Protein AF-A0A1Q7WPF5-F1 (afdb_monomer_lite)

Foldseek 3Di:
DVVVVVVVVVVVPVPDDDDDDDDDDDDPDDDDDDDDDDDDPPPPPPPPDDDDDPAQKEWDWDADPNDTDIFIDGPVRHTDDDDVPADPVGDPQDDPRCVVVPDRDDDDPDDHDYPDPD

pLDDT: mean 71.6, std 20.08, range [39.28, 96.19]

Structure (mmCIF, N/CA/C/O backbone):
data_AF-A0A1Q7WPF5-F1
#
_entry.id   AF-A0A1Q7WPF5-F1
#
loop_
_atom_site.group_PDB
_atom_site.id
_atom_site.type_symbol
_atom_site.label_atom_id
_atom_site.label_alt_id
_atom_site.label_comp_id
_atom_site.label_asym_id
_atom_site.label_entity_id
_atom_site.label_seq_id
_atom_site.pdbx_PDB_ins_code
_atom_site.Cartn_x
_atom_site.Cartn_y
_atom_site.Cartn_z
_atom_site.occupancy
_atom_site.B_iso_or_equiv
_atom_site.auth_seq_id
_atom_site.auth_comp_id
_atom_site.auth_asym_id
_atom_site.auth_atom_id
_atom_site.pdbx_PDB_model_num
ATOM 1 N N . MET A 1 1 ? -2.021 -49.969 -29.723 1.00 55.06 1 MET A N 1
ATOM 2 C CA . MET A 1 1 ? -1.953 -48.721 -30.528 1.00 55.06 1 MET A CA 1
ATOM 3 C C . MET A 1 1 ? -3.277 -47.938 -30.606 1.00 55.06 1 MET A C 1
ATOM 5 O O . MET A 1 1 ? -3.371 -47.017 -31.402 1.00 55.06 1 MET A O 1
ATOM 9 N N . ILE A 1 2 ? -4.280 -48.222 -29.762 1.00 54.53 2 ILE A N 1
ATOM 10 C CA . ILE A 1 2 ? -5.568 -47.492 -29.754 1.00 54.53 2 ILE A CA 1
ATOM 11 C C . ILE A 1 2 ? -5.619 -46.447 -28.620 1.00 54.53 2 ILE A C 1
ATOM 13 O O . ILE A 1 2 ? -6.115 -45.349 -28.825 1.00 54.53 2 ILE A O 1
ATOM 17 N N . LEU A 1 3 ? -4.950 -46.696 -27.486 1.00 56.03 3 LEU A N 1
ATOM 18 C CA . LEU A 1 3 ? -4.918 -45.772 -26.339 1.00 56.03 3 LEU A CA 1
ATOM 19 C C . LEU A 1 3 ? -4.106 -44.475 -26.568 1.00 56.03 3 LEU A C 1
ATOM 21 O O . LEU 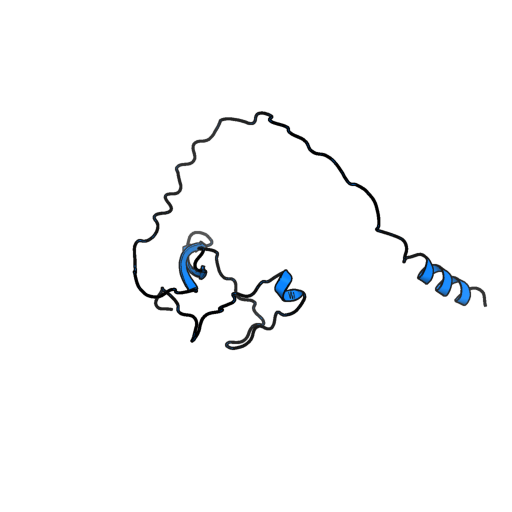A 1 3 ? -4.405 -43.444 -25.982 1.00 56.03 3 LEU A O 1
ATOM 25 N N . LYS A 1 4 ? -3.094 -44.503 -27.447 1.00 52.84 4 LYS A N 1
ATOM 26 C CA . LYS A 1 4 ? -2.270 -43.322 -27.797 1.00 52.84 4 LYS A CA 1
ATOM 27 C C . LYS A 1 4 ? -2.932 -42.400 -28.826 1.00 52.84 4 LYS A C 1
ATOM 29 O O . LYS A 1 4 ? -2.534 -41.250 -28.946 1.00 52.84 4 LYS A O 1
ATOM 34 N N . ARG A 1 5 ? -3.940 -42.894 -29.554 1.00 55.69 5 ARG A N 1
ATOM 35 C CA . ARG A 1 5 ? -4.729 -42.095 -30.504 1.00 55.69 5 ARG A CA 1
ATOM 36 C C . ARG A 1 5 ? -5.852 -41.334 -29.796 1.00 55.69 5 ARG A C 1
ATOM 38 O O . ARG A 1 5 ? -6.142 -40.209 -30.178 1.00 55.69 5 ARG A O 1
ATOM 45 N N . SER A 1 6 ? -6.394 -41.891 -28.711 1.00 56.00 6 SER A N 1
ATOM 46 C CA . SER A 1 6 ? -7.419 -41.234 -27.890 1.00 56.00 6 SER A CA 1
ATOM 47 C C . SER A 1 6 ? -6.900 -40.034 -27.087 1.00 56.00 6 SER A C 1
ATOM 49 O O . SER A 1 6 ? -7.670 -39.115 -26.843 1.00 56.00 6 SER A O 1
ATOM 51 N N . LEU A 1 7 ? -5.607 -39.997 -26.733 1.00 57.59 7 LEU A N 1
ATOM 52 C CA . LEU A 1 7 ? -4.994 -38.879 -25.994 1.00 57.59 7 LEU A CA 1
ATOM 53 C C . LEU A 1 7 ? -4.804 -37.611 -26.856 1.00 57.59 7 LEU A C 1
ATOM 55 O O . LEU A 1 7 ? -4.797 -36.502 -26.337 1.00 57.59 7 LEU A O 1
ATOM 59 N N . VAL A 1 8 ? -4.652 -37.762 -28.176 1.00 56.56 8 VAL A N 1
ATOM 60 C CA . VAL A 1 8 ? -4.446 -36.629 -29.100 1.00 56.56 8 VAL A CA 1
ATOM 61 C C . VAL A 1 8 ? -5.784 -36.014 -29.532 1.00 56.56 8 VAL A C 1
ATOM 63 O O . VAL A 1 8 ? -5.862 -34.819 -29.795 1.00 56.56 8 VAL A O 1
ATOM 66 N N . ILE A 1 9 ? -6.859 -36.808 -29.540 1.00 55.91 9 ILE A N 1
ATOM 67 C CA . ILE A 1 9 ? -8.202 -36.352 -29.930 1.00 55.91 9 ILE A CA 1
ATOM 68 C C . ILE A 1 9 ? -8.873 -35.554 -28.796 1.00 55.91 9 ILE A C 1
ATOM 70 O O . ILE A 1 9 ? -9.577 -34.585 -29.070 1.00 55.91 9 ILE A O 1
ATOM 74 N N . THR A 1 10 ? -8.605 -35.875 -27.525 1.00 54.94 10 THR A N 1
ATOM 75 C CA . THR A 1 10 ? -9.121 -35.103 -26.378 1.00 54.94 10 THR A CA 1
ATOM 76 C C . THR A 1 10 ? -8.412 -33.762 -26.166 1.00 54.94 10 THR A C 1
ATOM 78 O O . THR A 1 10 ? -9.021 -32.849 -25.616 1.00 54.94 10 THR A O 1
ATOM 81 N N . LEU A 1 11 ? -7.175 -33.593 -26.649 1.00 57.53 11 LEU A N 1
ATOM 82 C CA . LEU A 1 11 ? -6.441 -32.324 -26.547 1.00 57.53 11 LEU A CA 1
ATOM 83 C C . LEU A 1 11 ? -6.833 -31.301 -27.636 1.00 57.53 11 LEU A C 1
ATOM 85 O O . LEU A 1 11 ? -6.593 -30.111 -27.470 1.00 57.53 11 LEU A O 1
ATOM 89 N N . GLY A 1 12 ? -7.462 -31.742 -28.733 1.00 52.59 12 GLY A N 1
ATOM 90 C CA . GLY A 1 12 ? -7.919 -30.865 -29.823 1.00 52.59 12 GLY A CA 1
ATOM 91 C C . GLY A 1 12 ? -9.336 -30.304 -29.654 1.00 52.59 12 GLY A C 1
ATOM 92 O O . GLY A 1 12 ? -9.687 -29.331 -30.313 1.00 52.59 12 GLY A O 1
ATOM 93 N N . LEU A 1 13 ? -10.154 -30.889 -28.773 1.00 54.88 13 LEU A N 1
ATOM 94 C CA . LEU A 1 13 ? -11.584 -30.564 -28.650 1.00 54.88 13 LEU A CA 1
ATOM 95 C C . LEU A 1 13 ? -11.931 -29.655 -27.459 1.00 54.88 13 LEU A C 1
ATOM 97 O O . LEU A 1 13 ? -13.087 -29.278 -27.302 1.00 54.88 13 LEU A O 1
ATOM 101 N N . PHE A 1 14 ? -10.944 -29.249 -26.653 1.00 51.53 14 PHE A N 1
ATOM 102 C CA . PHE A 1 14 ? -11.126 -28.248 -25.589 1.00 51.53 14 PHE A CA 1
ATOM 103 C C . PHE A 1 14 ? -10.797 -26.809 -26.035 1.00 51.53 14 PHE A C 1
ATOM 105 O O . PHE A 1 14 ? -10.940 -25.870 -25.258 1.00 51.53 14 PHE A O 1
ATOM 112 N N . MET A 1 15 ? -10.394 -26.617 -27.297 1.00 56.53 15 MET A N 1
ATOM 113 C CA . MET A 1 15 ? -10.042 -25.316 -27.878 1.00 56.53 15 MET A CA 1
ATOM 114 C C . MET A 1 15 ? -11.135 -24.788 -28.821 1.00 56.53 15 MET A C 1
ATOM 116 O O . MET A 1 15 ? -10.860 -24.374 -29.943 1.00 56.53 15 MET A O 1
ATOM 120 N N . ALA A 1 16 ? -12.393 -24.836 -28.376 1.00 55.22 16 ALA A N 1
ATOM 121 C CA . ALA A 1 16 ? -13.532 -24.280 -29.111 1.00 55.22 16 ALA 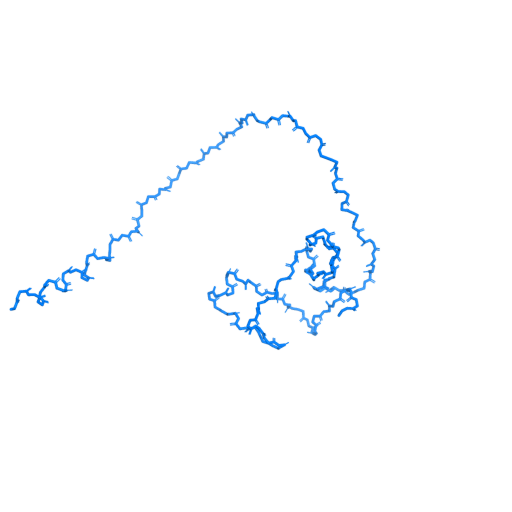A CA 1
ATOM 122 C C . ALA A 1 16 ? -14.709 -23.938 -28.182 1.00 55.22 16 ALA A C 1
ATOM 124 O O . ALA A 1 16 ? -15.845 -24.339 -28.425 1.00 55.22 16 ALA A O 1
ATOM 125 N N . MET A 1 17 ? -14.459 -23.202 -27.098 1.00 59.50 17 MET A N 1
ATOM 126 C CA . MET A 1 17 ? -15.546 -22.619 -26.314 1.00 59.50 17 MET A CA 1
ATOM 127 C C . MET A 1 17 ? -15.165 -21.209 -25.874 1.00 59.50 17 MET A C 1
ATOM 129 O O . MET A 1 17 ? -14.065 -21.003 -25.375 1.00 59.50 17 MET A O 1
ATOM 133 N N . PHE A 1 18 ? -16.107 -20.284 -26.083 1.00 58.47 18 PHE A N 1
ATOM 134 C CA . PHE A 1 18 ? -16.107 -18.848 -25.771 1.00 58.47 18 PHE A CA 1
ATOM 135 C C . PHE A 1 18 ? -15.770 -17.871 -26.897 1.00 58.47 18 PHE A C 1
ATOM 137 O O . PHE A 1 18 ? -14.867 -17.063 -26.739 1.00 58.47 18 PHE A O 1
ATOM 144 N N . ILE A 1 19 ? -16.596 -17.826 -27.953 1.00 54.47 19 ILE A N 1
ATOM 145 C CA . ILE A 1 19 ? -16.981 -16.541 -28.569 1.00 54.47 19 ILE A CA 1
ATOM 146 C C . ILE A 1 19 ? -18.465 -16.600 -28.990 1.00 54.47 19 ILE A C 1
ATOM 148 O O . ILE A 1 19 ? -18.884 -17.560 -29.627 1.00 54.47 19 ILE A O 1
ATOM 152 N N . ALA A 1 20 ? -19.201 -15.527 -28.665 1.00 50.69 20 ALA A N 1
ATOM 153 C CA . ALA A 1 20 ? -20.515 -15.102 -29.181 1.00 50.69 20 ALA A CA 1
ATOM 154 C C . ALA A 1 20 ? -21.805 -15.576 -28.470 1.00 50.69 20 ALA A C 1
ATOM 156 O O . ALA A 1 20 ? -22.478 -16.499 -28.911 1.00 50.69 20 ALA A O 1
ATOM 157 N N . ALA A 1 21 ? -22.205 -14.822 -27.438 1.00 40.50 21 ALA A N 1
ATOM 158 C CA . ALA A 1 21 ? -23.582 -14.382 -27.133 1.00 40.50 21 ALA A CA 1
ATOM 159 C C . ALA A 1 21 ? -23.474 -13.423 -25.923 1.00 40.50 21 ALA A C 1
ATOM 161 O O . ALA A 1 21 ? -22.824 -13.775 -24.951 1.00 40.50 21 ALA A O 1
ATOM 162 N N . CYS A 1 22 ? -23.990 -12.197 -25.860 1.00 51.09 22 CYS A N 1
ATOM 163 C CA . CYS A 1 22 ? -25.077 -11.540 -26.564 1.00 51.09 22 CYS A CA 1
ATOM 164 C C . CYS A 1 22 ? -24.822 -10.019 -26.504 1.00 51.09 22 CYS A C 1
ATOM 166 O O . CYS A 1 22 ? -24.404 -9.500 -25.467 1.00 51.09 22 CYS A O 1
ATOM 168 N N . GLY A 1 23 ? -25.065 -9.310 -27.604 1.00 47.03 23 GLY A N 1
ATOM 169 C CA . GLY A 1 23 ? -25.262 -7.867 -27.587 1.00 47.03 23 GLY A CA 1
ATOM 170 C C . GLY A 1 23 ? -26.741 -7.547 -27.371 1.00 47.03 23 GLY A C 1
ATOM 171 O O . GLY A 1 23 ? -27.599 -8.248 -27.898 1.00 47.03 23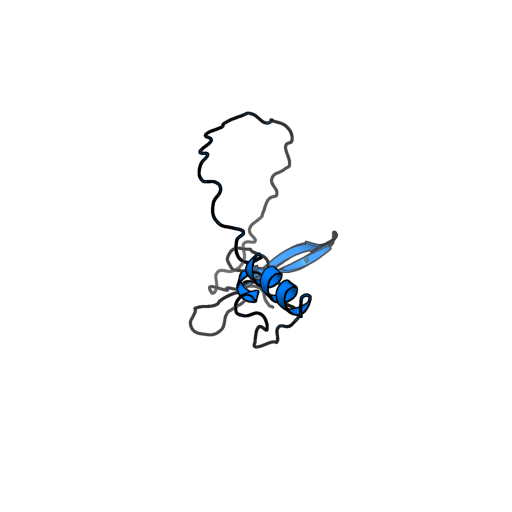 GLY A O 1
ATOM 172 N N . GLY A 1 24 ? -27.008 -6.453 -26.655 1.00 48.22 24 GLY A N 1
ATOM 173 C CA . GLY A 1 24 ? -28.261 -5.703 -26.744 1.00 48.22 24 GLY A CA 1
ATOM 174 C C . GLY A 1 24 ? -29.273 -5.931 -25.623 1.00 48.22 24 GLY A C 1
ATOM 175 O O . GLY A 1 24 ? -30.009 -6.909 -25.630 1.00 48.22 24 GLY A O 1
ATOM 176 N N . SER A 1 25 ? -29.387 -4.945 -24.728 1.00 45.50 25 SER A N 1
ATOM 177 C CA . SER A 1 25 ? -30.672 -4.426 -24.232 1.00 45.50 25 SER A CA 1
ATOM 178 C C . SER A 1 25 ? -30.445 -3.068 -23.562 1.00 45.50 25 SER A C 1
ATOM 180 O O . SER A 1 25 ? -30.030 -2.974 -22.412 1.00 45.50 25 SER A O 1
ATOM 182 N N . THR A 1 26 ? -30.707 -1.994 -24.305 1.00 47.09 26 THR A N 1
ATOM 183 C CA . THR A 1 26 ? -31.161 -0.725 -23.733 1.00 47.09 26 THR A CA 1
ATOM 184 C C . THR A 1 26 ? -32.488 -0.973 -23.025 1.00 47.09 26 THR A C 1
ATOM 186 O O . THR A 1 26 ? -33.473 -1.285 -23.690 1.00 47.09 26 THR A O 1
ATOM 189 N N . THR A 1 27 ? -32.529 -0.778 -21.709 1.00 40.56 27 THR A N 1
ATOM 190 C CA . THR A 1 27 ? -33.785 -0.617 -20.973 1.00 40.56 27 THR A CA 1
ATOM 191 C C . THR A 1 27 ? -33.743 0.719 -20.251 1.00 40.56 27 THR A C 1
ATOM 193 O O . THR A 1 27 ? -33.211 0.851 -19.152 1.00 40.56 27 THR A O 1
ATOM 196 N N . THR A 1 28 ? -34.327 1.726 -20.898 1.00 49.81 28 THR A N 1
ATOM 197 C CA . THR A 1 28 ? -35.024 2.804 -20.202 1.00 49.81 28 THR A CA 1
ATOM 198 C C . THR A 1 28 ? -36.112 2.148 -19.358 1.00 49.81 28 THR A C 1
ATOM 200 O O . THR A 1 28 ? -37.054 1.572 -19.895 1.00 49.81 28 THR A O 1
ATOM 203 N N . GLY A 1 29 ? -35.955 2.191 -18.041 1.00 39.28 29 GLY A N 1
ATOM 204 C CA . GLY A 1 29 ? -36.903 1.617 -17.097 1.00 39.28 29 GLY A CA 1
ATOM 205 C C . GLY A 1 29 ? -36.863 2.395 -15.795 1.00 39.28 29 GLY A C 1
ATOM 206 O O . GLY A 1 29 ? -36.163 2.014 -14.864 1.00 39.28 29 GLY A O 1
ATOM 207 N N . GLY A 1 30 ? -37.603 3.503 -15.747 1.00 49.47 30 GLY A N 1
ATOM 208 C CA . GLY A 1 30 ? -38.080 4.031 -14.477 1.00 49.47 30 GLY A CA 1
ATOM 209 C C . GLY A 1 30 ? -39.071 3.038 -13.869 1.00 49.47 30 GLY A C 1
ATOM 210 O O . GLY A 1 30 ? -39.930 2.506 -14.571 1.00 49.47 30 GLY A O 1
ATOM 211 N N . GLY A 1 31 ? -38.946 2.787 -12.570 1.00 40.19 31 GLY A N 1
ATOM 212 C CA . GLY A 1 31 ? -39.892 1.991 -11.796 1.00 40.19 31 GLY A CA 1
ATOM 213 C C . GLY A 1 31 ? -39.626 2.139 -10.292 1.00 40.19 31 GLY A C 1
ATOM 214 O O . GLY A 1 31 ? -38.467 2.287 -9.909 1.00 40.19 31 GLY A O 1
ATOM 215 N N . PRO A 1 32 ? -40.669 2.173 -9.442 1.00 55.62 32 PRO A N 1
ATOM 216 C CA . PRO A 1 32 ? -40.683 2.945 -8.207 1.00 55.62 32 PRO A CA 1
ATOM 217 C C . PRO A 1 32 ? -40.395 2.074 -6.980 1.00 55.62 32 PRO A C 1
ATOM 219 O O . PRO A 1 32 ? -41.176 1.204 -6.610 1.00 55.62 32 PRO A O 1
ATOM 222 N N . TYR A 1 33 ? -39.293 2.357 -6.305 1.00 49.62 33 TYR A N 1
ATOM 223 C CA . TYR A 1 33 ? -39.025 1.927 -4.937 1.00 49.62 33 TYR A CA 1
ATOM 224 C C . TYR A 1 33 ? -38.567 3.203 -4.227 1.00 49.62 33 TYR A C 1
ATOM 226 O O . TYR A 1 33 ? -37.569 3.814 -4.578 1.00 49.62 33 TYR A O 1
ATOM 234 N N . GLY A 1 34 ? -39.402 3.823 -3.410 1.00 45.84 34 GLY A N 1
ATOM 235 C CA . GLY A 1 34 ? -39.777 3.293 -2.112 1.00 45.84 34 GLY A CA 1
ATOM 236 C C . GLY A 1 34 ? -39.238 4.296 -1.102 1.00 45.84 34 GLY A C 1
ATOM 237 O O . GLY A 1 34 ? -38.098 4.206 -0.667 1.00 45.84 34 GLY A O 1
ATOM 238 N N . SER A 1 35 ? -40.047 5.318 -0.831 1.00 52.00 35 SER A N 1
ATOM 239 C CA . SER A 1 35 ? -39.830 6.271 0.251 1.00 52.00 35 SER A CA 1
ATOM 240 C C . SER A 1 35 ? -39.843 5.520 1.582 1.00 52.00 35 SER A C 1
ATOM 242 O O . SER A 1 35 ? -40.804 4.807 1.866 1.00 52.00 35 SER A O 1
ATOM 244 N N . GLY A 1 36 ? -38.796 5.678 2.392 1.00 44.69 36 GLY A N 1
ATOM 245 C CA . GLY A 1 36 ? -38.798 5.198 3.772 1.00 44.69 36 GLY A CA 1
ATOM 246 C C . GLY A 1 36 ? -37.406 5.060 4.379 1.00 44.69 36 GLY A C 1
ATOM 247 O O . GLY A 1 36 ? -36.722 4.075 4.130 1.00 44.69 36 GLY A O 1
ATOM 248 N N . GLY A 1 37 ? -37.028 6.018 5.229 1.00 44.41 37 GLY A N 1
ATOM 249 C CA . GLY A 1 37 ? -35.908 5.877 6.164 1.00 44.41 37 GLY A CA 1
ATOM 250 C C . GLY A 1 37 ? -34.929 7.043 6.130 1.00 44.41 37 GLY A C 1
ATOM 251 O O . GLY A 1 37 ? -33.874 6.964 5.513 1.00 44.41 37 GLY A O 1
ATOM 252 N N . SER A 1 38 ? -35.272 8.131 6.814 1.00 48.78 38 SER A N 1
ATOM 253 C CA . SER A 1 38 ? -34.373 9.245 7.116 1.00 48.78 38 SER A CA 1
ATOM 254 C C . SER A 1 38 ? -33.197 8.772 7.978 1.00 48.78 38 SER A C 1
ATOM 256 O O . SER A 1 38 ? -33.298 8.729 9.203 1.00 48.78 38 SER A O 1
ATOM 258 N N . ASN A 1 39 ? -32.081 8.424 7.343 1.00 51.44 39 ASN A N 1
ATOM 259 C CA . ASN A 1 39 ? -30.793 8.348 8.018 1.00 51.44 39 ASN A CA 1
ATOM 260 C C . ASN A 1 39 ? -30.257 9.787 8.138 1.00 51.44 39 ASN A C 1
ATOM 262 O O . ASN A 1 39 ? -30.321 10.519 7.144 1.00 51.44 39 ASN A O 1
ATOM 266 N N . PRO A 1 40 ? -29.770 10.244 9.307 1.00 55.22 40 PRO A N 1
ATOM 267 C CA . PRO A 1 40 ? -29.183 11.575 9.403 1.00 55.22 40 PRO A CA 1
ATOM 268 C C . PRO A 1 40 ? -28.030 11.685 8.395 1.00 55.22 40 PRO A C 1
ATOM 270 O O . PRO A 1 40 ? -27.326 10.690 8.173 1.00 55.22 40 PRO A O 1
ATOM 273 N N . PRO A 1 41 ? -27.822 12.856 7.765 1.00 47.91 41 PRO A N 1
ATOM 274 C CA . PRO A 1 41 ? -26.656 13.056 6.925 1.00 47.91 41 PRO A CA 1
ATOM 275 C C . PRO A 1 41 ? -25.434 12.770 7.790 1.00 47.91 41 PRO A C 1
ATOM 277 O O . PRO A 1 41 ? -25.260 13.394 8.837 1.00 47.91 41 PRO A O 1
ATOM 280 N N . ALA A 1 42 ? -24.596 11.822 7.373 1.00 50.53 42 ALA A N 1
ATOM 281 C CA . ALA A 1 42 ? -23.237 11.786 7.871 1.00 50.53 42 ALA A CA 1
ATOM 282 C C . ALA A 1 42 ? -22.620 13.123 7.458 1.00 50.53 42 ALA A C 1
ATOM 284 O O . ALA A 1 42 ? -22.310 13.343 6.286 1.00 50.53 42 ALA A O 1
ATOM 285 N N . THR A 1 43 ? -22.513 14.044 8.409 1.00 41.38 43 THR A N 1
ATOM 286 C CA . THR A 1 43 ? -21.693 15.236 8.289 1.00 41.38 43 THR A CA 1
ATOM 287 C C . THR A 1 43 ? -20.258 14.757 8.121 1.00 41.38 43 THR A C 1
ATOM 289 O O . THR A 1 43 ? -19.521 14.568 9.084 1.00 41.38 43 THR A O 1
ATOM 292 N N . HIS A 1 44 ? -19.850 14.533 6.872 1.00 50.03 44 HIS A N 1
ATOM 293 C CA . HIS A 1 44 ? -18.451 14.653 6.503 1.00 50.03 44 HIS A CA 1
ATOM 294 C C . HIS A 1 44 ? -18.104 16.115 6.729 1.00 50.03 44 HIS A C 1
ATOM 296 O O . HIS A 1 44 ? -18.325 16.958 5.865 1.00 50.03 44 HIS A O 1
ATOM 302 N N . ASN A 1 45 ? -17.645 16.431 7.934 1.00 47.94 45 ASN A N 1
ATOM 303 C CA . ASN A 1 45 ? -16.969 17.684 8.173 1.00 47.94 45 ASN A CA 1
ATOM 304 C C . ASN A 1 45 ? -15.638 17.560 7.419 1.00 47.94 45 ASN A C 1
ATOM 306 O O . ASN A 1 45 ? -14.809 16.745 7.834 1.00 47.94 45 ASN A O 1
ATOM 310 N N . PRO A 1 46 ? -15.415 18.278 6.303 1.00 50.69 46 PRO A N 1
ATOM 311 C CA . PRO A 1 46 ? -14.080 18.328 5.743 1.00 50.69 46 PRO A CA 1
ATOM 312 C C . PRO A 1 46 ? -13.237 18.992 6.824 1.00 50.69 46 PRO A C 1
ATOM 314 O O . PRO A 1 46 ? -13.537 20.108 7.251 1.00 50.69 46 PRO A O 1
ATOM 317 N N . ALA A 1 47 ? -12.242 18.280 7.342 1.00 54.62 47 ALA A N 1
ATOM 318 C CA . ALA A 1 47 ? -11.282 18.888 8.239 1.00 54.62 47 ALA A CA 1
ATOM 319 C C . ALA A 1 47 ? -10.626 20.057 7.489 1.00 54.62 47 ALA A C 1
ATOM 321 O O . ALA A 1 47 ? -9.838 19.873 6.565 1.00 54.62 47 ALA A O 1
ATOM 322 N N . THR A 1 48 ? -10.999 21.277 7.862 1.00 55.25 48 THR A N 1
ATOM 323 C CA . THR A 1 48 ? -10.261 22.493 7.542 1.00 55.25 48 THR A CA 1
ATOM 324 C C . THR A 1 48 ? -8.904 22.411 8.226 1.00 55.25 48 THR A C 1
ATOM 326 O O . THR A 1 48 ? -8.825 22.518 9.448 1.00 55.25 48 THR A O 1
ATOM 329 N N . GLY A 1 49 ? -7.839 22.237 7.443 1.00 44.12 49 GLY A N 1
ATOM 330 C CA . GLY A 1 49 ? -6.473 22.299 7.950 1.00 44.12 49 GLY A CA 1
ATOM 331 C C . GLY A 1 49 ? -5.416 22.137 6.863 1.00 44.12 49 GLY A C 1
ATOM 332 O O . GLY A 1 49 ? -5.091 21.019 6.491 1.00 44.12 49 GLY A O 1
ATOM 333 N N . GLY A 1 50 ? -4.842 23.260 6.418 1.00 41.72 50 GLY A N 1
ATOM 334 C CA . GLY A 1 50 ? -3.515 23.291 5.795 1.00 41.72 50 GLY A CA 1
ATOM 335 C C . GLY A 1 50 ? -3.485 23.612 4.303 1.00 41.72 50 GLY A C 1
ATOM 336 O O . GLY A 1 50 ? -3.422 22.726 3.462 1.00 41.72 50 GLY A O 1
ATOM 337 N N . SER A 1 51 ? -3.438 24.904 3.979 1.00 61.72 51 SER A N 1
ATOM 338 C CA . SER A 1 51 ? -2.896 25.371 2.703 1.00 61.72 51 SER A CA 1
ATOM 339 C C . SER A 1 51 ? -1.379 25.146 2.728 1.00 61.72 51 SER A C 1
ATOM 341 O O . SER A 1 51 ? -0.686 25.775 3.527 1.00 61.72 51 SER A O 1
ATOM 343 N N . GLY A 1 52 ? -0.861 24.221 1.919 1.00 49.12 52 GLY A N 1
ATOM 344 C CA . GLY A 1 52 ? 0.579 23.972 1.834 1.00 49.12 52 GLY A CA 1
ATOM 345 C C . GLY A 1 52 ? 0.925 22.651 1.156 1.00 49.12 52 GLY A C 1
ATOM 346 O O . GLY A 1 52 ? 0.839 21.601 1.777 1.00 49.12 52 GLY A O 1
ATOM 347 N N . SER A 1 53 ? 1.381 22.746 -0.096 1.00 54.72 53 SER A N 1
ATOM 348 C CA . SER A 1 53 ? 1.901 21.659 -0.941 1.00 54.72 53 SER A CA 1
ATOM 349 C C . SER A 1 53 ? 0.872 20.613 -1.387 1.00 54.72 53 SER A C 1
ATOM 351 O O . SER A 1 53 ? 0.067 20.116 -0.612 1.00 54.72 53 SER A O 1
ATOM 353 N N . SER A 1 54 ? 0.918 20.263 -2.676 1.00 68.25 54 SER A N 1
ATOM 354 C CA . SER A 1 54 ? 0.080 19.240 -3.318 1.00 68.25 54 SER A CA 1
ATOM 355 C C . SER A 1 54 ? 0.457 17.831 -2.837 1.00 68.25 54 SER A C 1
ATOM 357 O O . SER A 1 54 ? 0.977 17.021 -3.605 1.00 68.25 54 SER A O 1
ATOM 359 N N . ALA A 1 55 ? 0.251 17.562 -1.549 1.00 76.38 55 ALA A N 1
ATOM 360 C CA . ALA A 1 55 ? 0.496 16.268 -0.941 1.00 76.38 55 ALA A CA 1
ATOM 361 C C . ALA A 1 55 ? -0.383 15.212 -1.608 1.00 76.38 55 ALA A C 1
ATOM 363 O O . ALA A 1 55 ? -1.603 15.354 -1.701 1.00 76.38 55 ALA A O 1
ATOM 364 N N . VAL A 1 56 ? 0.258 14.152 -2.092 1.00 88.62 56 VAL A N 1
ATOM 365 C CA . VAL A 1 56 ? -0.430 13.029 -2.742 1.00 88.62 56 VAL A CA 1
ATOM 366 C C . VAL A 1 56 ? -0.903 11.982 -1.743 1.00 88.62 56 VAL A C 1
ATOM 368 O O . VAL A 1 56 ? -1.735 11.146 -2.090 1.00 88.62 56 VAL A O 1
ATOM 371 N N . ILE A 1 57 ? -0.393 12.052 -0.512 1.00 91.81 57 ILE A N 1
ATOM 372 C CA . ILE A 1 57 ? -0.784 11.210 0.613 1.00 91.81 57 ILE A CA 1
ATOM 373 C C . ILE A 1 57 ? -1.300 12.118 1.729 1.00 91.81 57 ILE A C 1
ATOM 375 O O . ILE A 1 57 ? -0.691 13.134 2.062 1.00 91.81 57 ILE A O 1
ATOM 379 N N . GLN A 1 58 ? -2.419 11.743 2.324 1.00 92.06 58 GLN A N 1
ATOM 380 C CA . GLN A 1 58 ? -3.008 12.409 3.478 1.00 92.06 58 GLN A CA 1
ATOM 381 C C . GLN A 1 58 ? -3.288 11.383 4.575 1.00 92.06 58 GLN A C 1
ATOM 383 O O . GLN A 1 58 ? -3.202 10.175 4.347 1.00 92.06 58 GLN A O 1
ATOM 388 N N . THR A 1 59 ? -3.616 11.859 5.771 1.00 93.25 59 THR A N 1
ATOM 389 C CA . THR A 1 59 ? -4.136 11.022 6.852 1.00 93.25 59 THR A CA 1
ATOM 390 C C . THR A 1 59 ? -5.624 11.289 7.049 1.00 93.25 59 THR A C 1
ATOM 392 O O . THR A 1 59 ? -6.092 12.419 6.925 1.00 93.25 59 THR A O 1
ATOM 395 N N . ALA A 1 60 ? -6.370 10.244 7.386 1.00 91.50 60 ALA A N 1
ATOM 396 C CA . ALA A 1 60 ? -7.774 10.328 7.762 1.00 91.50 60 ALA A CA 1
ATOM 397 C C . ALA A 1 60 ? -8.035 9.463 8.996 1.00 91.50 60 ALA A C 1
ATOM 399 O O . ALA A 1 60 ? -7.368 8.452 9.204 1.00 91.50 60 ALA A O 1
ATOM 400 N N . THR A 1 61 ? -9.021 9.844 9.804 1.00 94.25 61 THR A N 1
ATOM 401 C CA . THR A 1 61 ? -9.491 9.020 10.922 1.00 94.25 61 THR A CA 1
ATOM 402 C C . THR A 1 61 ? -10.710 8.219 10.485 1.00 94.25 61 THR A C 1
ATOM 404 O O . THR A 1 61 ? -11.682 8.786 9.989 1.00 94.25 61 THR A O 1
ATOM 407 N N . VAL A 1 62 ? -10.668 6.905 10.681 1.00 93.69 62 VAL A N 1
ATOM 408 C CA . VAL A 1 62 ? -11.753 5.972 10.355 1.00 93.69 62 VAL A CA 1
ATOM 409 C C . VAL A 1 62 ? -12.068 5.093 11.555 1.00 93.69 62 VAL A C 1
ATOM 411 O O . VAL A 1 62 ? -11.213 4.855 12.399 1.00 93.69 62 VAL A O 1
ATOM 414 N N . THR A 1 63 ? -13.292 4.581 11.642 1.00 96.19 63 THR A N 1
ATOM 415 C CA . THR A 1 63 ? -13.656 3.637 12.701 1.00 96.19 63 THR A CA 1
ATOM 416 C C . THR A 1 63 ? -13.452 2.200 12.228 1.00 96.19 63 THR A C 1
ATOM 418 O O . THR A 1 63 ? -14.161 1.729 11.340 1.00 96.19 63 THR A O 1
ATOM 421 N N . VAL A 1 64 ? -12.526 1.471 12.849 1.00 94.12 64 VAL A N 1
ATOM 422 C CA . VAL A 1 64 ? -12.284 0.043 12.611 1.00 94.12 64 VAL A CA 1
ATOM 423 C C . VAL A 1 64 ? -12.720 -0.724 13.851 1.00 94.12 64 VAL A C 1
ATOM 425 O O . VAL A 1 64 ? -12.202 -0.511 14.940 1.00 94.12 64 VAL A O 1
ATOM 428 N N . LYS A 1 65 ? -13.714 -1.611 13.709 1.00 95.31 65 LYS A N 1
ATOM 429 C CA . LYS A 1 65 ? -14.246 -2.428 14.823 1.00 95.31 65 LYS A CA 1
ATOM 430 C C . LYS A 1 65 ? -14.651 -1.604 16.064 1.00 95.31 65 LYS A C 1
ATOM 432 O O . LYS A 1 65 ? -14.501 -2.060 17.191 1.00 95.31 65 LYS A O 1
ATOM 437 N N . GLY A 1 66 ? -15.175 -0.395 15.855 1.00 95.75 66 GLY A N 1
ATOM 438 C CA . GLY A 1 66 ? -15.603 0.506 16.932 1.00 95.75 66 GLY A CA 1
ATOM 439 C C . GLY A 1 66 ? -14.494 1.377 17.533 1.00 95.75 66 GLY A C 1
ATOM 440 O O . GLY A 1 66 ? -14.774 2.134 18.457 1.00 95.75 66 GLY A O 1
ATOM 441 N N . GLN A 1 67 ? -13.265 1.310 17.015 1.00 96.12 67 GLN A N 1
ATOM 442 C CA . GLN A 1 67 ? -12.135 2.129 17.459 1.00 96.12 67 GLN A CA 1
ATOM 443 C C . GLN A 1 67 ? -11.725 3.125 16.375 1.00 96.12 67 GLN A C 1
ATOM 445 O O . GLN A 1 67 ? -11.776 2.802 15.191 1.00 96.12 67 GLN A O 1
ATOM 450 N N . SER A 1 68 ? -11.345 4.340 16.771 1.00 96.00 68 SER A N 1
ATOM 451 C CA . SER A 1 68 ? -10.815 5.346 15.848 1.00 96.00 68 SER A CA 1
ATOM 452 C C . SER A 1 68 ? -9.368 5.026 15.492 1.00 96.00 68 SER A C 1
ATOM 454 O O . SER A 1 68 ? -8.515 4.991 16.372 1.00 96.00 68 SER A O 1
ATOM 456 N N . GLU A 1 69 ? -9.105 4.855 14.204 1.00 94.75 69 GLU A N 1
ATOM 457 C CA . GLU A 1 69 ? -7.803 4.531 13.634 1.00 94.75 69 GLU A CA 1
ATOM 458 C C . GLU A 1 69 ? -7.389 5.585 12.613 1.00 94.75 69 GLU A C 1
ATOM 460 O O . GLU A 1 69 ? -8.224 6.129 11.887 1.00 94.75 69 GLU A O 1
ATOM 465 N N . THR A 1 70 ? -6.088 5.845 12.521 1.00 94.12 70 THR A N 1
ATOM 466 C CA . THR A 1 70 ? -5.528 6.702 11.474 1.00 94.12 70 THR A CA 1
ATOM 467 C C . THR A 1 70 ? -5.143 5.851 10.272 1.00 94.12 70 THR A C 1
ATOM 469 O O . THR A 1 70 ? -4.381 4.895 10.394 1.00 94.12 70 THR A O 1
ATOM 472 N N . VAL A 1 71 ? -5.634 6.226 9.097 1.00 93.75 71 VAL A N 1
ATOM 473 C CA . VAL A 1 71 ? -5.306 5.589 7.819 1.00 93.75 71 VAL A CA 1
ATOM 474 C C . VAL A 1 71 ? -4.724 6.600 6.849 1.00 93.75 71 VAL A C 1
ATOM 476 O O . VAL A 1 71 ? -4.934 7.805 6.984 1.00 93.75 71 VAL A O 1
ATOM 479 N N . L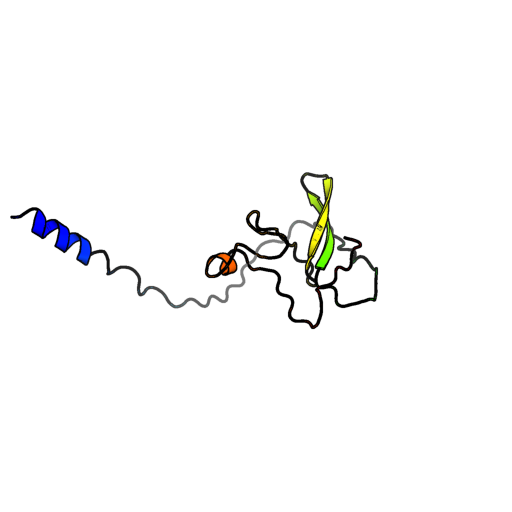EU A 1 72 ? -4.003 6.095 5.853 1.00 93.62 72 LEU A N 1
ATOM 480 C CA . LEU A 1 72 ? -3.533 6.905 4.741 1.00 93.62 72 LEU A CA 1
ATOM 481 C C . LEU A 1 72 ? -4.604 6.977 3.655 1.00 93.62 72 LEU A C 1
ATOM 483 O O . LEU A 1 72 ? -5.257 5.978 3.345 1.00 93.62 72 LEU A O 1
ATOM 487 N N . THR A 1 73 ? -4.744 8.145 3.047 1.00 93.44 73 THR A N 1
ATOM 488 C CA . THR A 1 73 ? -5.599 8.370 1.884 1.00 93.44 73 THR A CA 1
ATOM 489 C C . THR A 1 73 ? -4.817 9.045 0.767 1.00 93.44 73 THR A C 1
ATOM 491 O O . THR A 1 73 ? -3.787 9.677 1.000 1.00 93.44 73 THR A O 1
ATOM 494 N N . ASN A 1 74 ? -5.285 8.903 -0.469 1.00 91.56 74 ASN A N 1
ATOM 495 C CA . ASN A 1 74 ? -4.804 9.740 -1.563 1.00 91.56 74 ASN A CA 1
ATOM 496 C C . ASN A 1 74 ? -5.462 11.133 -1.529 1.00 91.56 74 ASN A C 1
ATOM 498 O O . ASN A 1 74 ? -6.364 11.395 -0.732 1.00 91.56 74 ASN A O 1
ATOM 502 N N . ALA A 1 75 ? -5.050 12.014 -2.442 1.00 88.62 75 ALA A N 1
ATOM 503 C CA . ALA A 1 75 ? -5.617 13.359 -2.582 1.00 88.62 75 ALA A CA 1
ATOM 504 C C . ALA A 1 75 ? -7.134 13.381 -2.884 1.00 88.62 75 ALA A C 1
ATOM 506 O O . ALA A 1 75 ? -7.784 14.405 -2.697 1.00 88.62 75 ALA A O 1
ATOM 507 N N . GLN A 1 76 ? -7.704 12.266 -3.349 1.00 89.50 76 GLN A N 1
ATOM 508 C CA . GLN A 1 76 ? -9.136 12.089 -3.598 1.00 89.50 76 GLN A CA 1
ATOM 509 C C . GLN A 1 76 ? -9.892 11.502 -2.390 1.00 89.50 76 GLN A C 1
ATOM 511 O O . GLN A 1 76 ? -11.089 11.244 -2.494 1.00 89.50 76 GLN A O 1
ATOM 516 N N . GLY A 1 77 ? -9.221 11.262 -1.259 1.00 89.81 77 GLY A N 1
ATOM 517 C CA . GLY A 1 77 ? -9.827 10.694 -0.051 1.00 89.81 77 GLY A CA 1
ATOM 518 C C . GLY A 1 77 ? -10.020 9.172 -0.077 1.00 89.81 77 GLY A C 1
ATOM 519 O O . GLY A 1 77 ? -10.647 8.628 0.828 1.00 89.81 77 GLY A O 1
ATOM 520 N N . MET A 1 78 ? -9.482 8.460 -1.072 1.00 92.00 78 MET A N 1
ATOM 521 C CA . MET A 1 78 ? -9.526 6.994 -1.107 1.00 92.00 78 MET A CA 1
ATOM 522 C C . MET A 1 78 ? -8.455 6.404 -0.192 1.00 92.00 78 MET A C 1
ATOM 524 O O . MET A 1 78 ? -7.296 6.813 -0.260 1.00 92.00 78 MET A O 1
ATOM 528 N N . THR A 1 79 ? -8.827 5.420 0.627 1.00 93.69 79 THR A N 1
ATOM 529 C CA . THR A 1 79 ? -7.899 4.713 1.519 1.00 93.69 79 THR A CA 1
ATOM 530 C C . THR A 1 79 ? -6.815 3.982 0.733 1.00 93.69 79 THR A C 1
ATOM 532 O O . THR A 1 79 ? -7.097 3.269 -0.230 1.00 93.69 79 THR A O 1
ATOM 535 N N . LEU A 1 80 ? -5.569 4.140 1.173 1.00 93.00 80 LEU A N 1
ATOM 536 C CA . LEU A 1 80 ? -4.425 3.421 0.635 1.00 93.00 80 LEU A CA 1
ATOM 537 C C . LEU A 1 80 ? -4.238 2.105 1.386 1.00 93.00 80 LEU A C 1
ATOM 539 O O . LEU A 1 80 ? -4.179 2.076 2.615 1.00 93.00 80 LEU A O 1
ATOM 543 N N . TYR A 1 81 ? -4.097 1.021 0.629 1.00 90.81 81 TYR A N 1
ATOM 544 C CA . TYR A 1 81 ? -3.802 -0.304 1.157 1.00 90.81 81 TYR A CA 1
ATOM 545 C C . TYR A 1 81 ? -2.361 -0.691 0.834 1.00 90.81 81 TYR A C 1
ATOM 547 O O . TYR A 1 81 ? -1.856 -0.415 -0.254 1.00 90.81 81 TYR A O 1
ATOM 555 N N . HIS A 1 82 ? -1.705 -1.363 1.777 1.00 90.56 82 HIS A N 1
ATOM 556 C CA . HIS A 1 82 ? -0.346 -1.864 1.608 1.00 90.56 82 HIS A CA 1
ATOM 557 C C . HIS A 1 82 ? -0.378 -3.315 1.126 1.00 90.56 82 HIS A C 1
ATOM 559 O O . HIS A 1 82 ? -1.022 -4.165 1.746 1.00 90.56 82 HIS A O 1
ATOM 565 N N . PHE A 1 83 ? 0.328 -3.604 0.034 1.00 93.06 83 PHE A N 1
ATOM 566 C CA . PHE A 1 83 ? 0.544 -4.973 -0.405 1.00 93.06 83 PHE A CA 1
ATOM 567 C C . PHE A 1 83 ? 1.660 -5.601 0.434 1.00 93.06 83 PHE A C 1
ATOM 569 O O . PHE A 1 83 ? 2.802 -5.173 0.361 1.00 93.06 83 PHE A O 1
ATOM 576 N N . THR A 1 84 ? 1.339 -6.608 1.250 1.00 93.81 84 THR A N 1
ATOM 577 C CA . THR A 1 84 ? 2.269 -7.192 2.239 1.00 93.81 84 THR A CA 1
ATOM 578 C C . THR A 1 84 ? 3.652 -7.584 1.692 1.00 93.81 84 THR A C 1
ATOM 580 O O . THR A 1 84 ? 4.626 -7.416 2.422 1.00 93.81 84 THR A O 1
ATOM 583 N N . PRO A 1 85 ? 3.785 -8.100 0.455 1.00 93.50 85 PRO A N 1
ATOM 584 C CA . PRO A 1 85 ? 5.091 -8.423 -0.122 1.00 93.50 85 PRO A CA 1
ATOM 585 C C . PRO A 1 85 ? 5.933 -7.215 -0.575 1.00 93.50 85 PRO A C 1
ATOM 587 O O . PRO A 1 85 ? 7.062 -7.420 -1.022 1.00 93.50 85 PRO A O 1
ATOM 590 N N . ASP A 1 86 ? 5.414 -5.985 -0.511 1.00 92.31 86 ASP A N 1
ATOM 591 C CA . ASP A 1 86 ? 6.162 -4.785 -0.888 1.00 92.31 86 ASP A CA 1
ATOM 592 C C . ASP A 1 86 ? 7.324 -4.507 0.080 1.00 92.31 86 ASP A C 1
ATOM 594 O O . ASP A 1 86 ? 7.297 -4.815 1.272 1.00 92.31 86 ASP A O 1
ATOM 598 N N . SER A 1 87 ? 8.372 -3.885 -0.456 1.00 90.50 87 SER A N 1
ATOM 599 C CA . SER A 1 87 ? 9.509 -3.378 0.311 1.00 90.50 87 SER A CA 1
ATOM 600 C C . SER A 1 87 ? 9.486 -1.852 0.351 1.00 90.50 87 SER A C 1
ATOM 602 O O . SER A 1 87 ? 8.837 -1.206 -0.470 1.00 90.50 87 SER A O 1
ATOM 604 N N . ALA A 1 88 ? 10.283 -1.253 1.239 1.00 85.75 88 ALA A N 1
ATOM 605 C CA . ALA A 1 88 ? 10.321 0.200 1.430 1.00 85.75 88 ALA A CA 1
ATOM 606 C C . ALA A 1 88 ? 10.593 1.024 0.154 1.00 85.75 88 ALA A C 1
ATOM 608 O O . ALA A 1 88 ? 10.274 2.208 0.116 1.00 85.75 88 ALA A O 1
ATOM 609 N N . LYS A 1 89 ? 11.219 0.436 -0.874 1.00 85.81 89 LYS A N 1
ATOM 610 C CA . LYS A 1 89 ? 11.590 1.143 -2.114 1.00 85.81 89 LYS A CA 1
ATOM 611 C C . LYS A 1 89 ? 11.013 0.517 -3.380 1.00 85.81 89 LYS A C 1
ATOM 613 O O . LYS A 1 89 ? 11.252 1.040 -4.464 1.00 85.81 89 LYS A O 1
ATOM 618 N N . GLN A 1 90 ? 10.306 -0.604 -3.268 1.00 85.69 90 GLN A N 1
ATOM 619 C CA . GLN A 1 90 ? 9.874 -1.366 -4.432 1.00 85.69 90 GLN A CA 1
ATOM 620 C C . GLN A 1 90 ? 8.608 -2.152 -4.125 1.00 85.69 90 GLN A C 1
ATOM 622 O O . GLN A 1 90 ? 8.576 -2.918 -3.161 1.00 85.69 90 GLN A O 1
ATOM 627 N N . SER A 1 91 ? 7.618 -2.018 -5.009 1.00 90.06 91 SER A N 1
ATOM 628 C CA . SER A 1 91 ? 6.449 -2.887 -4.997 1.00 90.06 91 SER A CA 1
ATOM 629 C C . SER A 1 91 ? 6.773 -4.246 -5.621 1.00 90.06 91 SER A C 1
ATOM 631 O O . SER A 1 91 ? 7.431 -4.335 -6.662 1.00 90.06 91 SER A O 1
ATOM 633 N N . ALA A 1 92 ? 6.304 -5.309 -4.980 1.00 92.88 92 ALA A N 1
ATOM 634 C CA . ALA A 1 92 ? 6.350 -6.669 -5.495 1.00 92.88 92 ALA A CA 1
ATOM 635 C C . ALA A 1 92 ? 5.229 -6.940 -6.515 1.00 92.88 92 ALA A C 1
ATOM 637 O O . ALA A 1 92 ? 5.303 -7.906 -7.277 1.00 92.88 92 ALA A O 1
ATOM 638 N N . CYS A 1 93 ? 4.193 -6.097 -6.552 1.00 92.50 93 CYS A N 1
ATOM 639 C CA . CYS A 1 93 ? 3.050 -6.249 -7.440 1.00 92.50 93 CYS A CA 1
ATOM 640 C C . CYS A 1 93 ? 3.279 -5.514 -8.770 1.00 92.50 93 CYS A C 1
ATOM 642 O O . CYS A 1 93 ? 3.307 -4.288 -8.833 1.00 92.50 93 CYS A O 1
ATOM 644 N N . SER A 1 94 ? 3.435 -6.266 -9.862 1.00 92.38 94 SER A N 1
ATOM 645 C CA . SER A 1 94 ? 3.619 -5.718 -11.214 1.00 92.38 94 SER A CA 1
ATOM 646 C C . SER A 1 94 ? 2.854 -6.523 -12.271 1.00 92.38 94 SER A C 1
ATOM 648 O O . SER A 1 94 ? 2.283 -7.579 -11.982 1.00 92.38 94 SER A O 1
ATOM 650 N N . GLY A 1 95 ? 2.790 -6.009 -13.503 1.00 93.38 95 GLY A N 1
ATOM 651 C CA . GLY A 1 95 ? 2.074 -6.657 -14.604 1.00 93.38 95 GLY A CA 1
ATOM 652 C C . GLY A 1 95 ? 0.590 -6.860 -14.286 1.00 93.38 95 GLY A C 1
ATOM 653 O O . GLY A 1 95 ? -0.098 -5.921 -13.890 1.00 93.38 95 GLY A O 1
ATOM 654 N N . ALA A 1 96 ? 0.101 -8.095 -14.432 1.00 95.88 96 ALA A N 1
ATOM 655 C CA . ALA A 1 96 ? -1.292 -8.441 -14.144 1.00 95.88 96 ALA A CA 1
ATOM 656 C C . ALA A 1 96 ? -1.688 -8.190 -12.677 1.00 95.88 96 ALA A C 1
ATOM 658 O O . ALA A 1 96 ? -2.826 -7.811 -12.420 1.00 95.88 96 ALA A O 1
ATOM 659 N N . CYS A 1 97 ? -0.753 -8.325 -11.725 1.00 94.00 97 CYS A N 1
ATOM 660 C CA . CYS A 1 97 ? -1.027 -8.037 -10.315 1.00 94.00 97 CYS A CA 1
ATOM 661 C C . CYS A 1 97 ? -1.462 -6.576 -10.124 1.00 94.00 97 CYS A C 1
ATOM 663 O O . CYS A 1 97 ? -2.465 -6.316 -9.465 1.00 94.00 97 CYS A O 1
ATOM 665 N N . ALA A 1 98 ? -0.776 -5.632 -10.778 1.00 93.88 98 ALA A N 1
ATOM 666 C CA . ALA A 1 98 ? -1.055 -4.200 -10.662 1.00 93.88 98 ALA A CA 1
ATOM 667 C C . ALA A 1 98 ? -2.406 -3.783 -11.276 1.00 93.88 98 ALA A C 1
ATOM 669 O O . ALA A 1 98 ? -2.849 -2.657 -11.076 1.00 93.88 98 ALA A O 1
ATOM 670 N N . GLN A 1 99 ? -3.075 -4.674 -12.016 1.00 93.38 99 GLN A N 1
ATOM 671 C CA . GLN A 1 99 ? -4.449 -4.448 -12.479 1.00 93.38 99 GLN A CA 1
ATOM 672 C C . GLN A 1 99 ? -5.469 -4.726 -11.368 1.00 93.38 99 GLN A C 1
ATOM 674 O O . GLN A 1 99 ? -6.487 -4.049 -11.276 1.00 93.38 99 GLN A O 1
ATOM 679 N N . THR A 1 100 ? -5.196 -5.719 -10.518 1.00 93.25 100 THR A N 1
ATOM 680 C CA . THR A 1 100 ? -6.045 -6.073 -9.370 1.00 93.25 100 THR A CA 1
ATOM 681 C C . THR A 1 100 ? -5.696 -5.255 -8.130 1.00 93.25 100 THR A C 1
ATOM 683 O O . THR A 1 100 ? -6.583 -4.921 -7.350 1.00 93.25 100 THR A O 1
ATOM 686 N N . TRP A 1 101 ? -4.420 -4.906 -7.964 1.00 91.75 101 TRP A N 1
ATOM 687 C CA . TRP A 1 101 ? -3.913 -4.084 -6.869 1.00 91.75 101 TRP A CA 1
ATOM 688 C C . TRP A 1 101 ? -3.140 -2.878 -7.422 1.00 91.75 101 TRP A C 1
ATOM 690 O O . TRP A 1 101 ? -1.907 -2.904 -7.488 1.00 91.75 101 TRP A O 1
ATOM 700 N N . PRO A 1 102 ? -3.840 -1.827 -7.883 1.00 89.44 102 PRO A N 1
ATOM 701 C CA . PRO A 1 102 ? -3.185 -0.679 -8.493 1.00 89.44 102 PRO A CA 1
ATOM 702 C C . PRO A 1 102 ? -2.281 0.062 -7.499 1.00 89.44 102 PRO A C 1
ATOM 704 O O . PRO A 1 102 ? -2.730 0.392 -6.397 1.00 89.44 102 PRO A O 1
ATOM 707 N N . PRO A 1 103 ? -1.024 0.363 -7.866 1.00 89.31 103 PRO A N 1
ATOM 708 C CA . PRO A 1 103 ? -0.153 1.169 -7.027 1.00 89.31 103 PRO A CA 1
ATOM 709 C C . PRO A 1 103 ? -0.588 2.637 -7.042 1.00 89.31 103 PRO A C 1
ATOM 711 O O . PRO A 1 103 ? -1.131 3.140 -8.030 1.00 89.31 103 PRO A O 1
ATOM 714 N N . LEU A 1 104 ? -0.270 3.361 -5.969 1.00 89.25 104 LEU A N 1
ATOM 715 C CA . LEU A 1 104 ? -0.325 4.819 -5.989 1.00 89.25 104 LEU A CA 1
ATOM 716 C C . LEU A 1 104 ? 0.843 5.350 -6.830 1.00 89.25 104 LEU A C 1
ATOM 718 O O . LEU A 1 104 ? 2.005 5.096 -6.519 1.00 89.25 104 LEU A O 1
ATOM 722 N N . VAL A 1 105 ? 0.535 6.101 -7.887 1.00 88.00 105 VAL A N 1
ATOM 723 C CA . VAL A 1 105 ? 1.538 6.657 -8.804 1.00 88.00 105 VAL A CA 1
ATOM 724 C C . VAL A 1 105 ? 1.730 8.146 -8.528 1.00 88.00 105 VAL A C 1
ATOM 726 O O . VAL A 1 105 ? 0.762 8.897 -8.441 1.00 88.00 105 VAL A O 1
ATOM 729 N N . PHE A 1 106 ? 2.987 8.580 -8.430 1.00 86.06 106 PHE A N 1
ATOM 730 C CA . PHE A 1 106 ? 3.370 9.988 -8.337 1.00 86.06 106 PHE A CA 1
ATOM 731 C C . PHE A 1 106 ? 4.108 10.406 -9.613 1.00 86.06 106 PHE A C 1
ATOM 733 O O . PHE A 1 106 ? 5.112 9.799 -9.973 1.00 86.06 106 PHE A O 1
ATOM 740 N N . THR A 1 107 ? 3.610 11.439 -10.296 1.00 83.31 107 THR A N 1
ATOM 741 C CA . THR A 1 107 ? 4.159 11.930 -11.577 1.00 83.31 107 THR A CA 1
ATOM 742 C C . THR A 1 107 ? 4.834 13.301 -11.462 1.00 83.31 107 THR A C 1
ATOM 744 O O . THR A 1 107 ? 5.152 13.914 -12.479 1.00 83.31 107 THR A O 1
ATOM 747 N N . GLY A 1 108 ? 5.006 13.825 -10.245 1.00 80.12 108 GLY A N 1
ATOM 748 C CA . GLY A 1 108 ? 5.628 15.127 -10.006 1.00 80.12 108 GLY A CA 1
ATOM 749 C C . GLY A 1 108 ? 7.159 15.083 -10.021 1.00 80.12 108 GLY A C 1
ATOM 750 O O . GLY A 1 108 ? 7.777 14.021 -9.973 1.00 80.12 108 GLY A O 1
ATOM 751 N N . SER A 1 109 ? 7.784 16.260 -10.053 1.00 73.44 109 SER A N 1
ATOM 752 C CA . SER A 1 109 ? 9.227 16.409 -9.845 1.00 73.44 109 SER A CA 1
ATOM 753 C C . SER A 1 109 ? 9.551 16.440 -8.348 1.00 73.44 109 SER A C 1
ATOM 755 O O . SER A 1 109 ? 8.994 17.264 -7.624 1.00 73.44 109 SER A O 1
ATOM 757 N N . GLY A 1 110 ? 10.470 15.586 -7.894 1.00 82.31 110 GLY A N 1
ATOM 758 C CA . GLY A 1 110 ? 10.862 15.471 -6.483 1.00 82.31 110 GLY A CA 1
ATOM 759 C C . GLY A 1 110 ? 10.317 14.206 -5.814 1.00 82.31 110 GLY A C 1
ATOM 760 O O . GLY A 1 110 ? 10.015 13.225 -6.488 1.00 82.31 110 GLY A O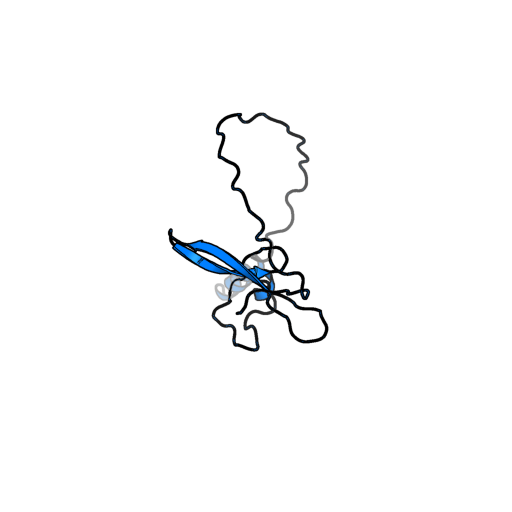 1
ATOM 761 N N . GLY A 1 111 ? 10.233 14.216 -4.482 1.00 81.38 111 GLY A N 1
ATOM 762 C CA . GLY A 1 111 ? 9.598 13.145 -3.709 1.00 81.38 111 GLY A CA 1
ATOM 763 C C . GLY A 1 111 ? 8.111 13.431 -3.462 1.00 81.38 111 GLY A C 1
ATOM 764 O O . GLY A 1 111 ? 7.742 14.603 -3.349 1.00 81.38 111 GLY A O 1
ATOM 765 N N . PRO A 1 112 ? 7.254 12.399 -3.355 1.00 85.06 112 PRO A N 1
ATOM 766 C CA . PRO A 1 112 ? 5.881 12.590 -2.902 1.00 85.06 112 PRO A CA 1
ATOM 767 C C . PRO A 1 112 ? 5.873 13.154 -1.473 1.00 85.06 112 PRO A C 1
ATOM 769 O O . PRO A 1 112 ? 6.710 12.786 -0.651 1.00 85.06 112 PRO A O 1
ATOM 772 N N . THR A 1 113 ? 4.924 14.039 -1.172 1.00 86.69 113 THR A N 1
ATOM 773 C CA . THR A 1 113 ? 4.754 14.637 0.162 1.00 86.69 113 THR A CA 1
ATOM 774 C C . THR A 1 113 ? 3.470 14.143 0.836 1.00 86.69 113 THR A C 1
ATOM 776 O O . THR A 1 113 ? 2.491 13.816 0.152 1.00 86.69 113 THR A O 1
ATOM 779 N N . SER A 1 114 ? 3.480 14.089 2.173 1.00 86.19 114 SER A N 1
ATOM 780 C CA . SER A 1 114 ? 2.332 13.783 3.038 1.00 86.19 114 SER A CA 1
ATOM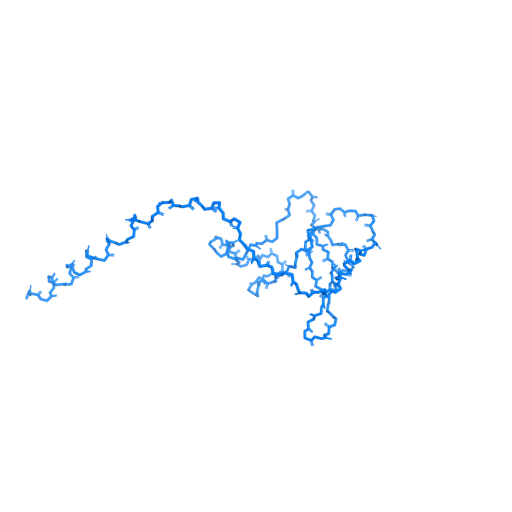 781 C C . SER A 1 114 ? 1.792 15.060 3.707 1.00 86.19 114 SER A C 1
ATOM 783 O O . SER A 1 114 ? 2.568 15.955 4.039 1.00 86.19 114 SER A O 1
ATOM 785 N N . SER A 1 115 ? 0.466 15.184 3.884 1.00 76.56 115 SER A N 1
ATOM 786 C CA . SER A 1 115 ? -0.155 16.348 4.561 1.00 76.56 115 SER A CA 1
ATOM 787 C C . SER A 1 115 ? -0.462 16.142 6.050 1.00 76.56 115 SER A C 1
ATOM 789 O O . SER A 1 115 ? -0.831 17.092 6.735 1.00 76.56 115 SER A O 1
ATOM 791 N N . GLY A 1 116 ? -0.316 14.924 6.569 1.00 66.19 116 GLY A N 1
ATOM 792 C CA . GLY A 1 116 ? -0.299 14.636 8.006 1.00 66.19 116 GLY A CA 1
ATOM 793 C C . GLY A 1 116 ? 1.135 14.338 8.416 1.00 66.19 116 GLY A C 1
ATOM 794 O O . GLY A 1 116 ? 1.864 13.795 7.597 1.00 66.19 116 GLY A O 1
ATOM 795 N N . GLY A 1 117 ? 1.555 14.706 9.629 1.00 56.94 117 GLY A N 1
ATOM 796 C CA . GLY A 1 117 ? 2.918 14.490 10.144 1.00 56.94 117 GLY A CA 1
ATOM 797 C C . GLY A 1 117 ? 3.285 13.014 10.362 1.00 56.94 117 GLY A C 1
ATOM 798 O O . GLY A 1 117 ? 3.605 12.629 11.484 1.00 56.94 117 GLY A O 1
ATOM 799 N N . VAL A 1 118 ? 3.192 12.212 9.300 1.00 49.53 118 VAL A N 1
ATOM 800 C CA . VAL A 1 118 ? 3.590 10.808 9.160 1.00 49.53 118 VAL A CA 1
ATOM 801 C C . VAL A 1 118 ? 4.697 10.683 8.127 1.00 49.53 118 VAL A C 1
ATOM 803 O O . VAL A 1 118 ? 4.649 11.424 7.110 1.00 49.53 118 VAL A O 1
#

Sequence (118 aa):
MILKRSLVITLGLFMAMFIAACGGSTTTGGGPYGSGGSNPPATHNPATGGSGSSAVIQTATVTVKGQSETVLTNAQGMTLYHFTPDSAKQSACSGACAQTWPPLVFTGSGGPTSSGGV

Radius of gyration: 25.87 Å; chains: 1; bounding box: 52×74×48 Å

Secondary structure (DSSP, 8-state):
--HHHHHHHHHHSSS-----------------------PPP-----------S--SEEEEEEEETTEEEEEEEETTSPBP---TT-BTTB-S--TTHHHHSPPPP--SSS---BSS--